Protein AF-A0A6A5GUS8-F1 (afdb_monomer_lite)

InterPro domains:
  IPR001683 Phox homology [PF00787] (17-77)
  IPR001683 Phox homology [PS50195] (1-87)
  IPR001683 Phox homology [SM00312] (1-86)
  IPR036871 PX domain superfamily [G3DSA:3.30.1520.10] (2-86)
  IPR036871 PX domain superfamily [SSF64268] (5-78)
  IPR051837 Sorting Nexin/PX Domain-Containing Protein Kinase-Like [PTHR22999] (5-77)

Foldseek 3Di:
DPPDDPFDKAWKWKDFPNDIDIDIDGLVRVVVVQVVVCVPPVPDQQDDDDPPCCVPPVNVVVNNVSVQVRVVVVVVVVPDTPMDMDD

pLDDT: mean 87.92, std 12.53, range [48.06, 98.0]

Secondary structure (DSSP, 8-state):
----SSS--EEEEEEETTEEEEEEE-HHHHHHHHHHH-SSGGG--PPPPP-SSTT-HHHHHHHHHHHHHHHHHHHHHT-S--EEEE-

Structure (mmCIF, N/CA/C/O backbone):
data_AF-A0A6A5GUS8-F1
#
_entry.id   AF-A0A6A5GUS8-F1
#
loop_
_atom_site.group_PDB
_atom_site.id
_atom_site.type_symbol
_atom_site.label_atom_id
_atom_site.label_alt_id
_atom_site.label_comp_id
_atom_site.label_asym_id
_atom_site.label_entity_id
_atom_site.label_seq_id
_atom_site.pdbx_PDB_ins_code
_atom_site.Cartn_x
_atom_site.Cartn_y
_atom_site.Cartn_z
_atom_site.occupancy
_atom_site.B_iso_or_equiv
_atom_site.auth_seq_id
_atom_site.auth_comp_id
_atom_site.auth_asym_id
_atom_site.auth_atom_id
_atom_site.pdbx_PDB_model_num
ATOM 1 N N . MET A 1 1 ? 13.163 -9.281 -0.439 1.00 49.19 1 MET A N 1
ATOM 2 C CA . MET A 1 1 ? 12.577 -9.291 -1.796 1.00 49.19 1 MET A CA 1
ATOM 3 C C . MET A 1 1 ? 12.687 -10.710 -2.328 1.00 49.19 1 MET A C 1
ATOM 5 O O . MET A 1 1 ? 13.792 -11.228 -2.343 1.00 49.19 1 MET A O 1
ATOM 9 N N . VAL A 1 2 ? 11.576 -11.380 -2.641 1.00 48.06 2 VAL A N 1
ATOM 10 C CA . VAL A 1 2 ? 11.626 -12.684 -3.326 1.00 48.06 2 VAL A CA 1
ATOM 11 C C . VAL A 1 2 ? 11.652 -12.374 -4.820 1.00 48.06 2 VAL A C 1
ATOM 13 O O . VAL A 1 2 ? 10.633 -11.982 -5.385 1.00 48.06 2 VAL A O 1
ATOM 16 N N . GLU A 1 3 ? 12.835 -12.442 -5.432 1.00 54.62 3 GLU A N 1
ATOM 17 C CA . GLU A 1 3 ? 12.985 -12.366 -6.886 1.00 54.62 3 GLU A CA 1
ATOM 18 C C . GLU A 1 3 ? 12.623 -13.715 -7.500 1.00 54.62 3 GLU A C 1
ATOM 20 O O . GLU A 1 3 ? 13.467 -14.584 -7.644 1.00 54.62 3 GLU A O 1
ATOM 25 N N . GLU A 1 4 ? 11.356 -13.879 -7.865 1.00 49.62 4 GLU A N 1
ATOM 26 C CA . GLU A 1 4 ? 10.924 -14.826 -8.893 1.00 49.62 4 GLU A CA 1
ATOM 27 C C . GLU A 1 4 ? 9.513 -14.412 -9.336 1.00 49.62 4 GLU A C 1
ATOM 29 O O . GLU A 1 4 ? 8.516 -14.716 -8.684 1.00 49.62 4 GLU A O 1
ATOM 34 N N . GLY A 1 5 ? 9.389 -13.632 -10.418 1.00 59.62 5 GLY A N 1
ATOM 35 C CA . GLY A 1 5 ? 8.064 -13.342 -10.966 1.00 59.62 5 GLY A CA 1
ATOM 36 C C . GLY A 1 5 ? 7.928 -12.084 -11.812 1.00 59.62 5 GLY A C 1
ATOM 37 O O . GLY A 1 5 ? 8.649 -11.098 -11.707 1.00 59.62 5 GLY A O 1
ATOM 38 N N . LYS A 1 6 ? 6.915 -12.111 -12.671 1.00 80.69 6 LYS A N 1
ATOM 39 C CA . LYS A 1 6 ? 6.481 -11.070 -13.617 1.00 80.69 6 LYS A CA 1
ATOM 40 C C . LYS A 1 6 ? 6.219 -9.680 -12.989 1.00 80.69 6 LYS A C 1
ATOM 42 O O . LYS A 1 6 ? 6.034 -8.719 -13.732 1.00 80.69 6 LYS A O 1
ATOM 47 N N . TYR A 1 7 ? 6.199 -9.555 -11.663 1.00 85.69 7 TYR A N 1
ATOM 48 C CA . TYR A 1 7 ? 5.793 -8.363 -10.916 1.00 85.69 7 TYR A CA 1
ATOM 49 C C . TYR A 1 7 ? 6.456 -8.303 -9.532 1.00 85.69 7 TYR A C 1
ATOM 51 O O . TYR A 1 7 ? 6.750 -9.335 -8.939 1.00 85.69 7 TYR A O 1
ATOM 59 N N . THR A 1 8 ? 6.616 -7.090 -8.999 1.00 91.00 8 THR A N 1
ATOM 60 C CA . THR A 1 8 ? 7.033 -6.849 -7.610 1.00 91.00 8 THR A CA 1
ATOM 61 C C . THR A 1 8 ? 5.846 -7.025 -6.662 1.00 91.00 8 THR A C 1
ATOM 63 O O . THR A 1 8 ? 4.765 -6.478 -6.909 1.00 91.00 8 THR A O 1
ATOM 66 N N . VAL A 1 9 ? 6.057 -7.770 -5.577 1.00 93.75 9 VAL A N 1
ATOM 67 C CA . VAL A 1 9 ? 5.095 -7.962 -4.485 1.00 93.75 9 VAL A CA 1
ATOM 68 C C . VAL A 1 9 ? 5.626 -7.268 -3.235 1.00 93.75 9 VAL A C 1
ATOM 70 O O . VAL A 1 9 ? 6.775 -7.475 -2.848 1.00 93.75 9 VAL A O 1
ATOM 73 N N . TYR A 1 10 ? 4.776 -6.467 -2.605 1.00 94.19 10 TYR A N 1
ATOM 74 C CA . TYR A 1 10 ? 5.029 -5.814 -1.329 1.00 94.19 10 TYR A CA 1
ATOM 75 C C . TYR A 1 10 ? 4.355 -6.617 -0.219 1.00 94.19 10 TYR A C 1
ATOM 77 O O . TYR A 1 10 ? 3.170 -6.953 -0.318 1.00 94.19 10 TYR A O 1
ATOM 85 N N . ARG A 1 11 ? 5.119 -6.940 0.824 1.00 94.25 11 ARG A N 1
ATOM 86 C CA . ARG A 1 11 ? 4.608 -7.561 2.047 1.00 94.25 11 ARG A CA 1
ATOM 87 C C . ARG A 1 11 ? 4.221 -6.453 3.007 1.00 94.25 11 ARG A C 1
ATOM 89 O O . ARG A 1 11 ? 4.987 -5.526 3.200 1.00 94.25 11 ARG A O 1
ATOM 96 N N . ILE A 1 12 ? 3.029 -6.542 3.572 1.00 92.25 12 ILE A N 1
ATOM 97 C CA . ILE A 1 12 ? 2.510 -5.569 4.528 1.00 92.25 12 ILE A CA 1
ATOM 98 C C . ILE A 1 12 ? 2.137 -6.349 5.773 1.00 92.25 12 ILE A C 1
ATOM 100 O O . ILE A 1 12 ? 1.241 -7.193 5.730 1.00 92.25 12 ILE A O 1
ATOM 104 N N . GLN A 1 13 ? 2.829 -6.088 6.867 1.00 93.44 13 GLN A N 1
ATOM 105 C CA . GLN A 1 13 ? 2.488 -6.599 8.179 1.00 93.44 13 GLN A CA 1
ATOM 106 C C . GLN A 1 13 ? 1.539 -5.613 8.856 1.00 93.44 13 GLN A C 1
ATOM 108 O O . GLN A 1 13 ? 1.829 -4.422 8.967 1.00 93.44 13 GLN A O 1
ATOM 113 N N . LEU A 1 14 ? 0.396 -6.128 9.288 1.00 89.19 14 LEU A N 1
ATOM 114 C CA . LEU A 1 14 ? -0.631 -5.394 10.009 1.00 89.19 14 LEU A CA 1
ATOM 115 C C . LEU A 1 14 ? -0.703 -5.946 11.425 1.00 89.19 14 LEU A C 1
ATOM 117 O O . LEU A 1 14 ? -0.730 -7.164 11.613 1.00 89.19 14 LEU A O 1
ATOM 121 N N 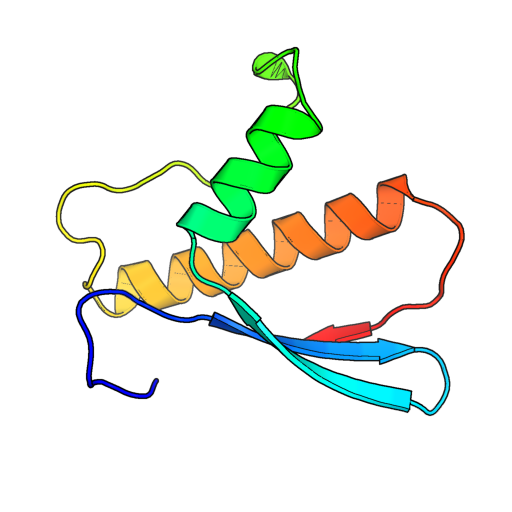. THR A 1 15 ? -0.770 -5.049 12.400 1.00 89.00 15 THR A N 1
ATOM 122 C CA . THR A 1 15 ? -1.015 -5.387 13.799 1.00 89.00 15 THR A CA 1
ATOM 123 C C . THR A 1 15 ? -2.219 -4.601 14.294 1.00 89.00 15 THR A C 1
ATOM 125 O O . THR A 1 15 ? -2.221 -3.372 14.248 1.00 89.00 15 THR A O 1
ATOM 128 N N . VAL A 1 16 ? -3.240 -5.315 14.763 1.00 85.62 16 VAL A N 1
ATOM 129 C CA . VAL A 1 16 ? -4.449 -4.750 15.374 1.00 85.62 16 VAL A CA 1
ATOM 130 C C . VAL A 1 16 ? -4.628 -5.420 16.725 1.00 85.62 16 VAL A C 1
ATOM 132 O O . VAL A 1 16 ? -4.758 -6.643 16.798 1.00 85.62 16 VAL A O 1
ATOM 135 N N . ASP A 1 17 ? -4.582 -4.622 17.789 1.00 87.25 17 ASP A N 1
ATOM 136 C CA . ASP A 1 17 ? -4.496 -5.097 19.170 1.00 87.25 17 ASP A CA 1
ATOM 137 C C . ASP A 1 17 ? -3.356 -6.120 19.349 1.00 87.25 17 ASP A C 1
ATOM 139 O O . ASP A 1 17 ? -2.179 -5.782 19.226 1.00 87.25 17 ASP A O 1
ATOM 143 N N . THR A 1 18 ? -3.688 -7.382 19.622 1.00 90.88 18 THR A N 1
ATOM 144 C CA . THR A 1 18 ? -2.734 -8.486 19.798 1.00 90.88 18 THR A CA 1
ATOM 145 C C . THR A 1 18 ? -2.576 -9.354 18.550 1.00 90.88 18 THR A C 1
ATOM 147 O O . THR A 1 18 ? -1.740 -10.259 18.527 1.00 90.88 18 THR A O 1
ATOM 150 N N . TYR A 1 19 ? -3.355 -9.095 17.499 1.00 91.75 19 TYR A N 1
ATOM 151 C CA . TYR A 1 19 ? -3.340 -9.877 16.271 1.00 91.75 19 TYR A CA 1
ATOM 152 C C . TYR A 1 19 ? -2.366 -9.272 15.279 1.00 91.75 19 TYR A C 1
ATOM 154 O O . TYR A 1 19 ? -2.414 -8.081 14.990 1.00 91.75 19 TYR A O 1
ATOM 162 N N . THR A 1 20 ? -1.491 -10.107 14.728 1.00 93.94 20 THR A N 1
ATOM 163 C CA . THR A 1 20 ? -0.541 -9.707 13.692 1.00 93.94 20 THR A CA 1
ATOM 164 C C . THR A 1 20 ? -0.617 -10.677 12.532 1.00 93.94 20 THR A C 1
ATOM 166 O O . THR A 1 20 ? -0.555 -11.891 12.727 1.00 93.94 20 THR A O 1
ATOM 169 N N . TRP A 1 21 ? -0.734 -10.145 11.322 1.00 94.25 21 TRP A N 1
ATOM 170 C CA . TRP A 1 21 ? -0.722 -10.938 10.101 1.00 94.25 21 TRP A CA 1
ATOM 171 C C . TRP A 1 21 ? -0.043 -10.177 8.966 1.00 94.25 21 TRP A C 1
ATOM 173 O O . TRP A 1 21 ? 0.076 -8.953 8.995 1.00 94.25 21 TRP A O 1
ATOM 183 N N . THR A 1 22 ? 0.388 -10.915 7.948 1.00 94.50 22 THR A N 1
ATOM 184 C CA . THR A 1 22 ? 1.022 -10.347 6.757 1.00 94.50 22 THR A CA 1
ATOM 185 C C . THR A 1 22 ? 0.125 -10.559 5.552 1.00 94.50 22 THR A C 1
ATOM 187 O O . THR A 1 22 ? -0.385 -11.656 5.329 1.00 94.50 22 THR A O 1
ATOM 190 N N . ILE A 1 23 ? -0.048 -9.512 4.754 1.00 93.81 23 ILE A N 1
ATOM 191 C CA . ILE A 1 23 ? -0.685 -9.574 3.442 1.00 93.81 23 ILE A CA 1
ATOM 192 C C . ILE A 1 23 ? 0.337 -9.263 2.352 1.00 93.81 23 ILE A C 1
ATOM 194 O O . ILE A 1 23 ? 1.310 -8.545 2.566 1.00 93.81 23 ILE A O 1
ATOM 198 N N . GLU A 1 24 ? 0.098 -9.792 1.159 1.00 95.12 24 GLU A N 1
ATOM 199 C CA . GLU A 1 24 ? 0.923 -9.554 -0.022 1.00 95.12 24 GLU A CA 1
ATOM 200 C C . GLU A 1 24 ? 0.104 -8.815 -1.082 1.00 95.12 24 GLU A C 1
ATOM 202 O O . GLU A 1 24 ? -1.026 -9.207 -1.401 1.00 95.12 24 GLU A O 1
ATO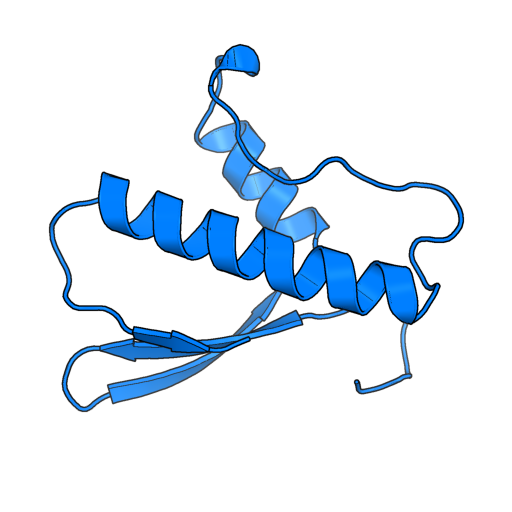M 207 N N . ARG A 1 25 ? 0.648 -7.715 -1.607 1.00 95.81 25 ARG A N 1
ATOM 208 C CA . ARG A 1 25 ? -0.017 -6.862 -2.602 1.00 95.81 25 ARG A CA 1
ATOM 209 C C . ARG A 1 25 ? 0.967 -6.369 -3.652 1.00 95.81 25 ARG A C 1
ATOM 211 O O . ARG A 1 25 ? 2.115 -6.057 -3.358 1.00 95.81 25 ARG A O 1
ATOM 218 N N . ARG A 1 26 ? 0.511 -6.257 -4.894 1.00 95.44 26 ARG A N 1
ATOM 219 C CA . ARG A 1 26 ? 1.234 -5.588 -5.983 1.00 95.44 26 ARG A CA 1
ATOM 220 C C . ARG A 1 26 ? 0.764 -4.149 -6.077 1.00 95.44 26 ARG A C 1
ATOM 222 O O . ARG A 1 26 ? -0.376 -3.853 -5.736 1.00 95.44 26 ARG A O 1
ATOM 229 N N . TYR A 1 27 ? 1.579 -3.284 -6.681 1.00 95.69 27 TYR A N 1
ATOM 230 C CA . TYR A 1 27 ? 1.173 -1.904 -6.981 1.00 95.69 27 TYR A CA 1
ATOM 231 C C . TYR A 1 27 ? -0.201 -1.825 -7.677 1.00 95.69 27 TYR A C 1
ATOM 233 O O . TYR A 1 27 ? -1.031 -1.000 -7.318 1.00 95.69 27 TYR A O 1
ATOM 241 N N . SER A 1 28 ? -0.468 -2.716 -8.641 1.00 95.31 28 SER A N 1
ATOM 242 C CA . SER A 1 28 ? -1.747 -2.752 -9.365 1.00 95.31 28 SER A CA 1
ATOM 243 C C . SER A 1 28 ? -2.960 -3.026 -8.479 1.00 95.31 28 SER A C 1
ATOM 245 O O . SER A 1 28 ? -4.065 -2.645 -8.845 1.00 95.31 28 SER A O 1
ATOM 247 N N . ASP A 1 29 ? -2.770 -3.703 -7.347 1.00 97.25 29 ASP A N 1
ATOM 248 C CA . ASP A 1 29 ? -3.859 -4.001 -6.422 1.00 97.25 29 ASP A CA 1
ATOM 249 C C . ASP A 1 29 ? -4.226 -2.733 -5.620 1.00 97.25 29 ASP A C 1
ATOM 251 O O . ASP A 1 29 ? -5.407 -2.462 -5.414 1.00 97.25 29 ASP A O 1
ATOM 255 N N . PHE A 1 30 ? -3.236 -1.898 -5.263 1.00 97.06 30 PHE A N 1
ATOM 256 C CA . PHE A 1 30 ? -3.473 -0.563 -4.690 1.00 97.06 30 PHE A CA 1
ATOM 257 C C . PHE A 1 30 ? -4.113 0.391 -5.706 1.00 97.06 30 PHE A C 1
ATOM 259 O O . PHE A 1 30 ? -5.071 1.076 -5.372 1.00 97.06 30 PHE A O 1
ATOM 266 N N . ASP A 1 31 ? -3.627 0.397 -6.953 1.00 97.25 31 ASP A N 1
ATOM 267 C CA . ASP A 1 31 ? -4.174 1.191 -8.069 1.00 97.25 31 ASP A CA 1
ATOM 268 C C . ASP A 1 31 ? -5.663 0.884 -8.301 1.00 97.25 31 ASP A C 1
ATOM 270 O O . ASP A 1 31 ? -6.487 1.791 -8.401 1.00 97.25 31 ASP A O 1
ATOM 274 N N . ALA A 1 32 ? -6.036 -0.401 -8.299 1.00 97.62 32 ALA A N 1
ATOM 275 C CA . ALA A 1 32 ? -7.427 -0.822 -8.447 1.00 97.62 32 ALA A CA 1
ATOM 276 C C . ALA A 1 32 ? -8.325 -0.323 -7.301 1.00 97.62 32 ALA A C 1
ATOM 278 O O . ALA A 1 32 ? -9.421 0.177 -7.562 1.00 97.62 32 ALA A O 1
ATOM 279 N N . TYR A 1 33 ? -7.863 -0.427 -6.051 1.00 96.94 33 TYR A N 1
ATOM 280 C CA . TYR A 1 33 ? -8.587 0.106 -4.894 1.00 96.94 33 TYR A CA 1
ATOM 281 C C . TYR A 1 33 ? -8.712 1.635 -4.960 1.00 96.94 33 TYR A C 1
ATOM 283 O O . TYR A 1 33 ? -9.800 2.182 -4.782 1.00 96.94 33 TYR A O 1
ATOM 291 N N . ASP A 1 34 ? -7.619 2.331 -5.271 1.00 97.56 34 ASP A N 1
ATOM 292 C CA . ASP A 1 34 ? -7.566 3.791 -5.305 1.00 97.56 34 ASP A CA 1
ATOM 293 C C . ASP A 1 34 ? -8.516 4.384 -6.354 1.00 97.56 34 ASP A C 1
ATOM 295 O O . ASP A 1 34 ? -9.203 5.373 -6.090 1.00 97.56 34 ASP A O 1
ATOM 299 N N . VAL A 1 35 ? -8.597 3.757 -7.532 1.00 96.75 35 VAL A N 1
ATOM 300 C CA . VAL A 1 35 ? -9.543 4.134 -8.594 1.00 96.75 35 VAL A CA 1
ATOM 301 C C . VAL A 1 35 ? -10.994 3.998 -8.132 1.00 96.75 35 VAL A C 1
ATOM 303 O O . VAL A 1 35 ? -11.818 4.848 -8.469 1.00 96.75 35 VAL A O 1
ATOM 306 N N . GLN A 1 36 ? -11.313 2.968 -7.345 1.00 96.88 36 GLN A N 1
ATOM 307 C CA . GLN A 1 36 ? -12.658 2.776 -6.797 1.00 96.88 36 GLN A CA 1
ATOM 308 C C . GLN A 1 36 ? -12.975 3.776 -5.676 1.00 96.88 36 GLN A C 1
ATOM 310 O O . GLN A 1 36 ? -14.081 4.312 -5.626 1.00 96.88 36 GLN A O 1
ATOM 315 N N . ARG A 1 37 ? -12.014 4.043 -4.784 1.00 94.69 37 ARG A N 1
ATOM 316 C CA . ARG A 1 37 ? -12.196 4.903 -3.603 1.00 94.69 37 ARG A CA 1
ATOM 317 C C . ARG A 1 37 ? -12.233 6.392 -3.945 1.00 94.69 37 ARG A C 1
ATOM 319 O O . ARG A 1 37 ? -13.047 7.127 -3.382 1.00 94.69 37 ARG A O 1
ATOM 326 N N . PHE A 1 38 ? -11.352 6.840 -4.837 1.00 95.69 38 PHE A N 1
ATOM 327 C CA . PHE A 1 38 ? -11.210 8.239 -5.238 1.00 95.69 38 PHE A CA 1
ATOM 328 C C . PHE A 1 38 ? -11.663 8.413 -6.686 1.0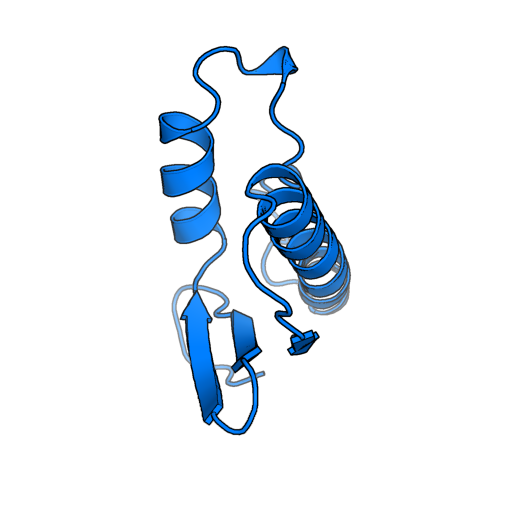0 95.69 38 PHE A C 1
ATOM 330 O O . PHE A 1 38 ? -10.851 8.452 -7.615 1.00 95.69 38 PHE A O 1
ATOM 337 N N . THR A 1 39 ? -12.978 8.534 -6.880 1.00 94.06 39 THR A N 1
ATOM 338 C CA . THR A 1 39 ? -13.563 8.800 -8.205 1.00 94.06 39 THR A CA 1
ATOM 339 C C . THR A 1 39 ? -13.118 10.155 -8.760 1.00 94.06 39 THR A C 1
ATOM 341 O O . THR A 1 39 ? -12.789 10.266 -9.940 1.00 94.06 39 THR A O 1
ATOM 344 N N . ASP A 1 40 ? -13.008 11.171 -7.896 1.00 95.75 40 ASP A N 1
ATOM 345 C CA . ASP A 1 40 ? -12.270 12.397 -8.196 1.00 95.75 40 ASP A CA 1
ATOM 346 C C . ASP A 1 40 ? -10.766 12.144 -8.057 1.00 95.75 40 ASP A C 1
ATOM 348 O O . ASP A 1 40 ? -10.212 12.107 -6.954 1.00 95.75 40 ASP A O 1
ATOM 352 N N . ARG A 1 41 ? -10.093 12.001 -9.202 1.00 92.12 41 ARG A N 1
ATOM 353 C CA . ARG A 1 41 ? -8.661 11.687 -9.263 1.00 92.12 41 ARG A CA 1
ATOM 354 C C . ARG A 1 41 ? -7.771 12.761 -8.637 1.00 92.12 41 ARG A C 1
ATOM 356 O O . ARG A 1 41 ? -6.646 12.441 -8.277 1.00 92.12 41 ARG A O 1
ATOM 363 N N . LYS A 1 42 ? -8.258 13.995 -8.447 1.00 94.00 42 LYS A N 1
ATOM 364 C CA . LYS A 1 42 ? -7.505 15.057 -7.753 1.00 94.00 42 LYS A CA 1
ATOM 365 C C . LYS A 1 42 ? -7.365 14.811 -6.249 1.00 94.00 42 LYS A C 1
ATOM 367 O O . LYS A 1 42 ? -6.521 15.436 -5.620 1.00 94.00 42 LYS A O 1
ATOM 372 N N . LYS A 1 43 ? -8.192 13.930 -5.678 1.00 94.06 43 LYS A N 1
ATOM 373 C CA . LYS A 1 43 ? -8.142 13.545 -4.260 1.00 94.06 43 LYS A CA 1
ATOM 374 C C . LYS A 1 43 ? -7.267 12.320 -3.999 1.00 94.06 43 LYS A C 1
ATOM 376 O O . LYS A 1 43 ? -7.014 12.012 -2.841 1.00 94.06 43 LYS A O 1
ATOM 381 N N . SER A 1 44 ? -6.838 11.618 -5.051 1.00 96.25 44 SER A N 1
ATOM 382 C CA . SER A 1 44 ? -5.918 10.490 -4.919 1.00 96.25 44 SER A CA 1
ATOM 383 C C . SER A 1 44 ? -4.545 10.978 -4.468 1.00 96.25 44 SER A C 1
ATOM 385 O O . SER A 1 44 ? -4.045 11.999 -4.938 1.00 96.25 44 SER A O 1
ATOM 387 N N . PHE A 1 45 ? -3.930 10.206 -3.583 1.00 96.56 45 PHE A N 1
ATOM 388 C CA . PHE A 1 45 ? -2.563 10.399 -3.107 1.00 96.56 45 PHE A CA 1
ATOM 389 C C . PHE A 1 45 ? -1.735 9.112 -3.260 1.00 96.56 45 PHE A C 1
ATOM 391 O O . PHE A 1 45 ? -0.718 8.935 -2.592 1.00 96.56 45 PHE A O 1
ATOM 398 N N . LEU A 1 46 ? -2.168 8.197 -4.138 1.00 98.00 46 LEU A N 1
ATOM 399 C CA . LEU A 1 46 ? -1.395 7.009 -4.495 1.00 98.00 46 LEU A CA 1
ATOM 400 C C . LEU A 1 46 ? -0.111 7.433 -5.234 1.00 98.00 46 LEU A C 1
ATOM 402 O O . LEU A 1 46 ? -0.197 8.240 -6.166 1.00 98.00 46 LEU A O 1
ATOM 406 N N . PRO A 1 47 ? 1.070 6.877 -4.896 1.00 96.06 47 PRO A N 1
ATOM 407 C CA . PRO A 1 47 ? 2.290 7.162 -5.641 1.00 96.06 47 PRO A CA 1
ATOM 408 C C . PRO A 1 47 ? 2.124 6.818 -7.126 1.00 96.06 47 PRO A C 1
ATOM 410 O O . PRO A 1 47 ? 1.502 5.802 -7.458 1.00 96.06 47 PRO A O 1
ATOM 413 N N . PRO A 1 48 ? 2.669 7.626 -8.049 1.00 93.00 48 PRO A N 1
ATOM 414 C CA . PRO A 1 48 ? 2.419 7.475 -9.474 1.00 93.00 48 PRO A CA 1
ATOM 415 C C . PRO A 1 48 ? 2.987 6.164 -10.017 1.00 93.00 48 PRO A C 1
ATOM 417 O O . PRO A 1 48 ? 4.020 5.650 -9.575 1.00 93.00 48 PRO A O 1
ATOM 420 N N . LYS A 1 49 ? 2.326 5.623 -11.041 1.00 93.19 49 LYS A N 1
ATOM 421 C CA . LYS A 1 49 ? 2.764 4.400 -11.714 1.00 93.19 49 LYS A CA 1
ATOM 422 C C . LYS A 1 49 ? 4.015 4.670 -12.550 1.00 93.19 49 LYS A C 1
ATOM 424 O O . LYS A 1 49 ? 4.027 5.548 -13.405 1.00 93.19 49 LYS A O 1
ATOM 429 N N . LYS A 1 50 ? 5.032 3.826 -12.388 1.00 91.00 50 LYS A N 1
ATOM 430 C CA . LYS A 1 50 ? 6.259 3.817 -13.200 1.00 91.00 50 LYS A CA 1
ATOM 431 C C . LYS A 1 50 ? 6.162 2.649 -14.178 1.00 91.00 50 LYS A C 1
ATOM 433 O O . LYS A 1 50 ? 5.974 1.513 -13.746 1.00 91.00 50 LYS A O 1
ATOM 438 N N . ARG A 1 51 ? 6.188 2.932 -15.486 1.00 84.06 51 ARG A N 1
ATOM 439 C CA . ARG A 1 51 ? 6.019 1.918 -16.551 1.00 84.06 51 ARG A CA 1
ATOM 440 C C . ARG A 1 51 ? 7.347 1.371 -17.088 1.00 84.06 51 ARG A C 1
ATOM 442 O O . ARG A 1 51 ? 7.359 0.264 -17.606 1.00 84.06 51 ARG A O 1
ATOM 449 N N . ILE A 1 52 ? 8.437 2.122 -16.940 1.00 85.38 52 ILE A N 1
ATOM 450 C CA . ILE A 1 52 ? 9.798 1.769 -17.377 1.00 85.38 52 ILE A CA 1
ATOM 451 C C . ILE A 1 52 ? 10.704 1.820 -16.144 1.00 85.38 52 ILE A C 1
ATOM 453 O O . ILE A 1 52 ? 10.576 2.762 -15.370 1.00 85.38 52 ILE A O 1
ATOM 457 N N . GLY A 1 53 ? 11.580 0.834 -15.930 1.00 85.38 53 GLY A N 1
ATOM 458 C CA . GLY A 1 53 ? 12.442 0.800 -14.733 1.00 85.38 53 GLY A CA 1
ATOM 459 C C . GLY A 1 53 ? 11.656 0.589 -13.432 1.00 85.38 53 GLY A C 1
ATOM 460 O O . GLY A 1 53 ? 11.971 1.127 -12.375 1.00 85.38 53 GLY A O 1
ATOM 461 N N . ASN A 1 54 ? 10.539 -0.136 -13.502 1.00 84.75 54 ASN A N 1
ATOM 462 C CA . ASN A 1 54 ? 9.715 -0.452 -12.331 1.00 84.75 54 ASN A CA 1
ATOM 463 C C . ASN A 1 54 ? 10.229 -1.659 -11.532 1.00 84.75 54 ASN A C 1
ATOM 465 O O . ASN A 1 54 ? 9.628 -2.007 -10.517 1.00 84.75 54 ASN A O 1
ATOM 469 N N . LYS A 1 55 ? 11.301 -2.291 -12.017 1.00 87.50 55 LYS A N 1
ATOM 470 C CA . LYS A 1 55 ? 12.024 -3.373 -11.350 1.00 87.50 55 LYS A CA 1
ATOM 471 C C . LYS A 1 55 ? 13.360 -2.919 -10.758 1.00 87.50 55 LYS A C 1
ATOM 473 O O . LYS A 1 55 ? 14.036 -3.731 -10.142 1.00 87.50 55 LYS A O 1
ATOM 478 N N . ASP A 1 56 ? 13.736 -1.654 -10.946 1.00 92.62 56 ASP A N 1
ATOM 479 C CA . ASP A 1 56 ? 14.970 -1.112 -10.377 1.00 92.62 56 ASP A CA 1
ATOM 480 C C . ASP A 1 56 ? 14.863 -1.181 -8.845 1.00 92.62 56 ASP A C 1
ATOM 482 O O . ASP A 1 56 ? 13.848 -0.767 -8.284 1.00 92.62 56 ASP A O 1
ATOM 486 N N . LEU A 1 57 ? 15.876 -1.727 -8.165 1.00 90.75 57 LEU A N 1
ATOM 487 C CA . LEU A 1 57 ? 15.808 -1.994 -6.720 1.00 90.75 57 LEU A CA 1
ATOM 488 C C . LEU A 1 57 ? 15.597 -0.721 -5.893 1.00 90.75 57 LEU A C 1
ATOM 490 O O . LEU A 1 57 ? 14.760 -0.713 -4.994 1.00 90.75 57 LEU A O 1
ATOM 494 N N . GLU A 1 58 ? 16.305 0.357 -6.237 1.00 93.56 58 GLU A N 1
ATOM 495 C CA . GLU A 1 58 ? 16.133 1.682 -5.625 1.00 93.56 58 GLU A CA 1
ATOM 496 C C . GLU A 1 58 ? 14.683 2.153 -5.757 1.00 93.56 58 GLU A C 1
ATOM 498 O O . GLU A 1 58 ? 14.030 2.496 -4.776 1.00 93.56 58 GLU A O 1
ATOM 503 N N . PHE A 1 59 ? 14.132 2.030 -6.962 1.00 93.44 59 PHE A N 1
ATOM 504 C CA . PHE A 1 59 ? 12.759 2.405 -7.238 1.00 93.44 59 PHE A CA 1
ATOM 505 C C . PHE A 1 59 ? 11.733 1.538 -6.481 1.00 93.44 59 PHE A C 1
ATOM 507 O O . PHE A 1 59 ? 10.685 2.022 -6.047 1.00 93.44 59 PHE A O 1
ATOM 514 N N . ILE A 1 60 ? 12.001 0.237 -6.338 1.00 93.88 60 ILE A N 1
ATOM 515 C CA . ILE A 1 60 ? 11.157 -0.672 -5.556 1.00 93.88 60 ILE A CA 1
ATOM 516 C C . ILE A 1 60 ? 11.124 -0.235 -4.090 1.00 93.88 60 ILE A C 1
ATOM 518 O O . ILE A 1 60 ? 10.036 -0.223 -3.509 1.00 93.88 60 ILE A O 1
ATOM 522 N N . GLU A 1 61 ? 12.274 0.125 -3.520 1.00 93.88 61 GLU A N 1
ATOM 523 C CA . GLU A 1 61 ? 12.384 0.549 -2.123 1.00 93.88 61 GLU A CA 1
ATOM 524 C C . GLU A 1 61 ? 11.725 1.911 -1.883 1.00 93.88 61 GLU A C 1
ATOM 526 O O . GLU A 1 61 ? 10.915 2.046 -0.967 1.00 93.88 61 GLU A O 1
ATOM 531 N N . GLU A 1 62 ? 11.966 2.896 -2.751 1.00 95.62 62 GLU A N 1
ATOM 532 C CA . GLU A 1 62 ? 11.269 4.187 -2.703 1.00 95.62 62 GLU A CA 1
ATOM 533 C C . GLU A 1 62 ? 9.750 3.993 -2.735 1.00 95.62 62 GLU A C 1
ATOM 535 O O . GLU A 1 62 ? 9.020 4.495 -1.876 1.00 95.62 62 GLU A O 1
ATOM 540 N N . ARG A 1 63 ? 9.264 3.176 -3.677 1.00 95.81 63 ARG A N 1
ATOM 541 C CA . ARG A 1 63 ? 7.836 2.877 -3.783 1.00 95.81 63 ARG A CA 1
ATOM 542 C C . ARG A 1 63 ? 7.305 2.130 -2.559 1.00 95.81 63 ARG A C 1
ATOM 544 O O . ARG A 1 63 ? 6.148 2.346 -2.207 1.00 95.81 63 ARG A O 1
ATOM 551 N N . ARG A 1 64 ? 8.092 1.263 -1.908 1.00 95.69 64 ARG A N 1
ATOM 552 C CA . ARG A 1 64 ? 7.687 0.598 -0.655 1.00 95.69 64 ARG A CA 1
ATOM 553 C C . ARG A 1 64 ? 7.364 1.646 0.412 1.00 95.69 64 ARG A C 1
ATOM 555 O O . ARG A 1 64 ? 6.285 1.594 0.997 1.00 95.69 64 ARG A O 1
ATOM 562 N N . ILE A 1 65 ? 8.248 2.628 0.588 1.00 95.75 65 ILE A N 1
ATOM 563 C CA . ILE A 1 65 ? 8.081 3.729 1.549 1.00 95.75 65 ILE A CA 1
ATOM 564 C C . ILE A 1 65 ? 6.851 4.582 1.204 1.00 95.75 65 ILE A C 1
ATOM 566 O O . ILE A 1 65 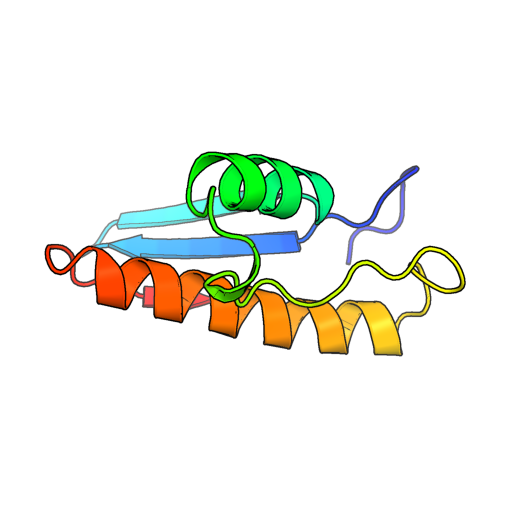? 6.070 4.944 2.085 1.00 95.75 65 ILE A O 1
ATOM 570 N N . GLU A 1 66 ? 6.651 4.914 -0.072 1.00 97.38 66 GLU A N 1
ATOM 571 C CA . GLU A 1 66 ? 5.485 5.695 -0.504 1.00 97.38 66 GLU A CA 1
ATOM 572 C C . GLU A 1 66 ? 4.163 4.940 -0.318 1.00 97.38 66 GLU A C 1
ATOM 574 O O . GLU A 1 66 ? 3.167 5.532 0.102 1.00 97.38 66 GLU A O 1
ATOM 579 N N . LEU A 1 67 ? 4.142 3.632 -0.594 1.00 97.25 67 LEU A N 1
ATOM 580 C CA . LEU A 1 67 ? 2.971 2.790 -0.353 1.00 97.25 67 LEU A CA 1
ATOM 581 C C . LEU A 1 67 ? 2.671 2.664 1.143 1.00 97.25 67 LEU A C 1
ATOM 583 O O . LEU A 1 67 ? 1.503 2.698 1.520 1.00 97.25 67 LEU A O 1
ATOM 587 N N . GLU A 1 68 ? 3.687 2.598 2.003 1.00 94.75 68 GLU A N 1
ATOM 588 C CA . GLU A 1 68 ? 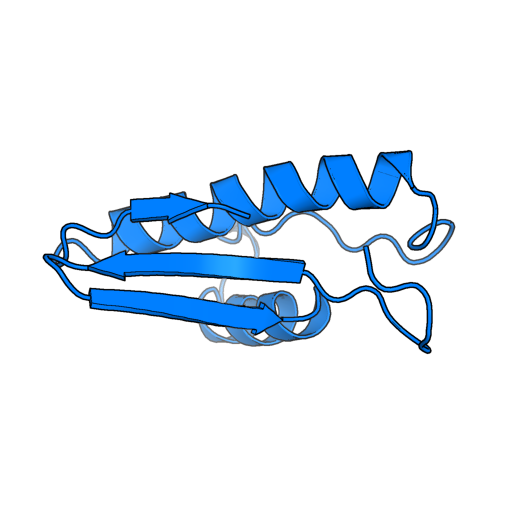3.481 2.607 3.453 1.00 94.75 68 GLU A CA 1
ATOM 589 C C . GLU A 1 68 ? 2.788 3.901 3.907 1.00 94.75 68 GLU A C 1
ATOM 591 O O . GLU A 1 68 ? 1.792 3.853 4.632 1.00 94.75 68 GLU A O 1
ATOM 596 N N . LYS A 1 69 ? 3.252 5.061 3.417 1.00 95.25 69 LYS A N 1
ATOM 597 C CA . LYS A 1 69 ? 2.608 6.361 3.679 1.00 95.25 69 LYS A CA 1
ATOM 598 C C . LYS A 1 69 ? 1.164 6.389 3.180 1.00 95.25 69 LYS A C 1
ATOM 600 O O . LYS A 1 69 ? 0.283 6.845 3.903 1.00 95.25 69 LYS A O 1
ATOM 605 N N . TYR A 1 70 ? 0.918 5.874 1.975 1.00 96.12 70 TYR A N 1
ATOM 606 C CA . TYR A 1 70 ? -0.420 5.782 1.394 1.00 96.12 70 TYR A CA 1
ATOM 607 C C . TYR A 1 70 ? -1.373 4.960 2.274 1.00 96.12 70 TYR A C 1
ATOM 609 O O . TYR A 1 70 ? -2.466 5.421 2.598 1.00 96.12 70 TYR A O 1
ATOM 617 N N . VAL A 1 71 ? -0.958 3.767 2.713 1.00 93.69 71 VAL A N 1
ATOM 618 C CA . VAL A 1 71 ? -1.806 2.908 3.553 1.00 93.69 71 VAL A CA 1
ATOM 619 C C . VAL A 1 71 ? -2.052 3.548 4.922 1.00 93.69 71 VAL A C 1
ATOM 621 O O . VAL A 1 71 ? -3.188 3.537 5.388 1.00 93.69 71 VAL A O 1
ATOM 624 N N . ARG A 1 72 ? -1.038 4.153 5.555 1.00 91.31 72 ARG A N 1
ATOM 625 C CA . ARG A 1 72 ? -1.221 4.868 6.833 1.00 91.31 72 ARG A CA 1
ATOM 626 C C . ARG A 1 72 ? -2.236 6.007 6.708 1.00 91.31 72 ARG A C 1
ATOM 628 O O . ARG A 1 72 ? -3.163 6.071 7.508 1.00 91.31 72 ARG A O 1
ATOM 635 N N . ALA A 1 73 ? -2.122 6.831 5.667 1.00 92.12 73 ALA A N 1
ATOM 636 C CA . ALA A 1 73 ? -3.067 7.916 5.412 1.00 92.12 73 ALA A CA 1
ATOM 637 C C . ALA A 1 73 ? -4.494 7.405 5.138 1.00 92.12 73 ALA A C 1
ATOM 639 O O . ALA A 1 73 ? -5.461 8.009 5.596 1.00 92.12 73 ALA A O 1
ATOM 640 N N . LEU A 1 74 ? -4.653 6.270 4.441 1.00 91.75 74 LEU A N 1
ATOM 641 C CA . LEU A 1 74 ? -5.964 5.628 4.299 1.00 91.75 74 LEU A CA 1
ATOM 642 C C . LEU A 1 74 ? -6.557 5.242 5.655 1.00 91.75 74 LEU A C 1
ATOM 644 O O . LEU A 1 74 ? -7.731 5.493 5.888 1.00 91.75 74 LEU A O 1
ATOM 648 N N . LEU A 1 75 ? -5.768 4.659 6.557 1.00 87.75 75 LEU A N 1
ATOM 649 C CA . LEU A 1 75 ? -6.268 4.267 7.875 1.00 87.75 75 LEU A CA 1
ATOM 650 C C . LEU A 1 75 ? -6.670 5.463 8.742 1.00 87.75 75 LEU A C 1
ATOM 652 O O . LEU A 1 75 ? -7.679 5.394 9.440 1.00 87.75 75 LEU A O 1
ATOM 656 N N . GLU A 1 76 ? -5.931 6.569 8.661 1.00 87.06 76 GLU A N 1
ATOM 657 C CA . GLU A 1 76 ? -6.287 7.819 9.343 1.00 87.06 76 GLU A CA 1
ATOM 658 C C . GLU A 1 76 ? -7.643 8.370 8.873 1.00 87.06 76 GLU A C 1
ATOM 660 O O . GLU A 1 76 ? -8.407 8.908 9.677 1.00 87.06 76 GLU A O 1
ATOM 665 N N . LEU A 1 77 ? -7.985 8.194 7.591 1.00 88.88 77 LEU A N 1
ATOM 666 C CA . LEU A 1 77 ? -9.287 8.596 7.046 1.00 88.88 77 LEU A CA 1
ATOM 667 C C . LEU A 1 77 ? -10.451 7.733 7.555 1.00 88.88 77 LEU A C 1
ATOM 669 O O . LEU A 1 77 ? -11.584 8.210 7.570 1.00 88.88 77 LEU A O 1
ATOM 673 N N . GLU A 1 78 ? -10.196 6.489 7.964 1.00 82.62 78 GLU A N 1
ATOM 674 C CA . GLU A 1 78 ? -11.239 5.527 8.352 1.00 82.62 78 GLU A CA 1
ATOM 675 C C . GLU A 1 78 ? -11.536 5.521 9.875 1.00 82.62 78 GLU A C 1
ATOM 677 O O . GLU A 1 78 ? -12.388 4.757 10.324 1.00 82.62 78 GLU A O 1
ATOM 682 N N . GLN A 1 79 ? -10.863 6.380 10.664 1.00 63.31 79 GLN A N 1
ATOM 683 C CA . GLN A 1 79 ? -11.124 6.785 12.070 1.00 63.31 79 GLN A CA 1
ATOM 684 C C . GLN A 1 79 ? -11.700 5.754 13.076 1.00 63.31 79 GLN A C 1
ATOM 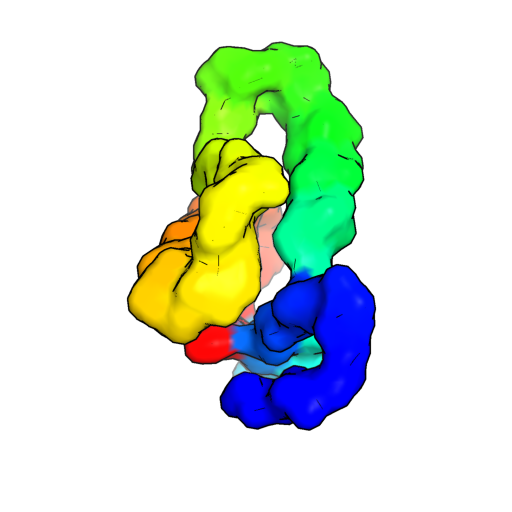686 O O . GLN A 1 79 ? -12.344 6.154 14.041 1.00 63.31 79 GLN A O 1
ATOM 691 N N . ASN A 1 80 ? -11.463 4.445 12.934 1.00 54.56 80 ASN A N 1
ATOM 692 C CA . ASN A 1 80 ? -12.094 3.446 13.817 1.00 54.56 80 ASN A CA 1
ATOM 693 C C . ASN A 1 80 ? -11.184 2.323 14.334 1.00 54.56 80 ASN A C 1
ATOM 695 O O . ASN A 1 80 ? -11.673 1.439 15.034 1.00 54.56 80 ASN A O 1
ATOM 699 N N . PHE A 1 81 ? -9.877 2.333 14.053 1.00 58.28 81 PHE A N 1
ATOM 700 C CA . PHE A 1 81 ? -8.998 1.241 14.486 1.00 58.28 81 PHE A CA 1
ATOM 701 C C . PHE A 1 81 ? -7.592 1.723 14.864 1.00 58.28 81 PHE A C 1
ATOM 703 O O . PHE A 1 81 ? -6.947 2.442 14.103 1.00 58.28 81 PHE A O 1
ATOM 710 N N . SER A 1 82 ? -7.084 1.261 16.010 1.00 62.84 82 SER A N 1
ATOM 711 C CA . SER A 1 82 ? -5.663 1.355 16.364 1.00 62.84 82 SER A CA 1
ATOM 712 C C . SER A 1 82 ? -4.887 0.277 15.602 1.00 62.84 82 SER A C 1
ATOM 714 O O . SER A 1 82 ? -4.735 -0.844 16.083 1.00 62.84 82 SER A O 1
ATOM 716 N N . ILE A 1 83 ? -4.440 0.593 14.384 1.00 72.19 83 ILE A N 1
ATOM 717 C CA . ILE A 1 83 ? -3.695 -0.334 13.518 1.00 72.19 83 ILE A CA 1
ATOM 718 C C . ILE A 1 83 ? -2.250 0.142 13.365 1.00 72.19 83 ILE A C 1
ATOM 720 O O . ILE A 1 83 ? -1.994 1.282 12.976 1.00 72.19 83 ILE A O 1
ATOM 724 N N . PHE A 1 84 ? -1.299 -0.760 13.593 1.00 75.75 84 PHE A N 1
ATOM 725 C CA . PHE A 1 84 ? 0.116 -0.559 13.295 1.00 75.75 84 PHE A CA 1
ATOM 726 C C . PHE A 1 84 ? 0.486 -1.274 11.989 1.00 75.75 84 PHE A C 1
ATOM 728 O O . PHE A 1 84 ? 0.050 -2.398 11.745 1.00 75.75 84 PHE A O 1
ATOM 735 N N . ILE A 1 85 ? 1.292 -0.622 11.145 1.00 77.56 85 ILE A N 1
ATOM 736 C CA . ILE A 1 85 ? 1.727 -1.143 9.837 1.00 77.56 85 ILE A CA 1
ATOM 737 C C . ILE A 1 85 ? 3.255 -1.219 9.787 1.00 77.56 85 ILE A C 1
ATOM 739 O O . ILE A 1 85 ? 3.922 -0.318 10.297 1.00 77.56 85 ILE A O 1
ATOM 743 N N . ASN A 1 86 ? 3.794 -2.252 9.138 1.00 68.06 86 ASN A N 1
ATOM 744 C CA . ASN A 1 86 ? 5.196 -2.362 8.727 1.00 68.06 86 ASN A CA 1
ATOM 745 C C . ASN A 1 86 ? 5.266 -2.970 7.310 1.00 68.06 86 ASN A C 1
ATOM 747 O O . ASN A 1 86 ? 4.485 -3.872 7.005 1.00 68.06 86 ASN A O 1
ATOM 751 N N . MET A 1 87 ? 6.141 -2.466 6.436 1.00 77.12 87 MET A N 1
ATOM 752 C CA . MET A 1 87 ? 6.266 -2.902 5.033 1.00 77.12 87 MET A CA 1
ATOM 753 C C . MET A 1 87 ? 7.690 -3.297 4.671 1.00 77.12 87 MET A C 1
ATOM 755 O O . MET A 1 87 ? 8.617 -2.620 5.157 1.00 77.12 87 MET A O 1
#

Organism: Caenorhabditis remanei (NCBI:txid31234)

Sequence (87 aa):
MVEEGKYTVYRIQLTVDTYTWTIERRYSDFDAYDVQRFTDRKKSFLPPKKRIGNKDLEFIEERRIELEKYVRALLELEQNFSIFINM

Radius of gyration: 13.7 Å; chains: 1; bounding box: 30×30×37 Å